Protein AF-A0A8I1U9T9-F1 (afdb_monomer_lite)

pLDDT: mean 86.19, std 15.02, range [46.09, 98.25]

Foldseek 3Di:
DPDPVVVVVVVVVVPPCDPDLEDFQQAPVGANFQVLLVVLLVCLVPDVSSVVHNCVVVVVLLVVLVCQQCDDDPVRHRPKDFQAQFDDDSVNLNVQSCVVCVDPVCRSHHHSSVSNSVCRCVVRVMD

Secondary structure (DSSP, 8-state):
---SSTHHHHHHTGGG------PPP-STTSPPBHHHHHHHHHHTTT-HHHHHHHHHHHHHHHHHHHHHHH-B-TTS-BS---SS-----HHHHHHHHHHH---GGGTTTSBHHHHHHHHHHHHTT--

Radius of gyration: 20.07 Å; chains: 1; bounding box: 54×48×48 Å

Structure (mmCIF, N/CA/C/O backbone):
data_AF-A0A8I1U9T9-F1
#
_entry.id   AF-A0A8I1U9T9-F1
#
loop_
_atom_site.group_PDB
_atom_site.id
_atom_site.type_symbol
_atom_site.label_atom_id
_atom_site.label_alt_id
_atom_site.label_comp_id
_atom_site.label_asym_id
_atom_site.label_entity_id
_atom_site.label_seq_id
_atom_site.pdbx_PDB_ins_code
_atom_site.Cartn_x
_atom_site.Cartn_y
_atom_site.Cartn_z
_atom_site.occupancy
_atom_site.B_iso_or_equiv
_atom_site.auth_seq_id
_atom_site.auth_comp_id
_atom_site.auth_asym_id
_atom_site.auth_atom_id
_atom_site.pdbx_PDB_model_num
ATOM 1 N N . MET A 1 1 ? 35.744 37.380 29.964 1.00 46.09 1 MET A N 1
ATOM 2 C CA . MET A 1 1 ? 35.445 36.819 28.626 1.00 46.09 1 MET A CA 1
ATOM 3 C C . MET A 1 1 ? 34.848 35.416 28.764 1.00 46.09 1 MET A C 1
ATOM 5 O O . MET A 1 1 ? 35.595 34.499 29.072 1.00 46.09 1 MET A O 1
ATOM 9 N N . PRO A 1 2 ? 33.528 35.229 28.567 1.00 48.94 2 PRO A N 1
ATOM 10 C CA . PRO A 1 2 ? 33.004 33.907 28.221 1.00 48.94 2 PRO A CA 1
ATOM 11 C C . PRO A 1 2 ? 31.900 34.029 27.154 1.00 48.94 2 PRO A C 1
ATOM 13 O O . PRO A 1 2 ? 30.731 34.199 27.472 1.00 48.94 2 PRO A O 1
ATOM 16 N N . ARG A 1 3 ? 32.255 33.994 25.866 1.00 52.84 3 ARG A N 1
ATOM 17 C CA . ARG A 1 3 ? 31.268 33.916 24.762 1.00 52.84 3 ARG A CA 1
ATOM 18 C C . ARG A 1 3 ? 31.583 32.837 23.723 1.00 52.84 3 ARG A C 1
ATOM 20 O O . ARG A 1 3 ? 30.849 32.687 22.761 1.00 52.84 3 ARG A O 1
ATOM 27 N N . ILE A 1 4 ? 32.649 32.061 23.923 1.00 55.75 4 ILE A N 1
ATOM 28 C CA . ILE A 1 4 ? 33.193 31.174 22.880 1.00 55.75 4 ILE A CA 1
ATOM 29 C C . ILE A 1 4 ? 32.633 29.741 22.988 1.00 55.75 4 ILE A C 1
ATOM 31 O O . ILE A 1 4 ? 32.623 29.009 22.006 1.00 55.75 4 ILE A O 1
ATOM 35 N N . ARG A 1 5 ? 32.094 29.334 24.149 1.00 52.41 5 ARG A N 1
ATOM 36 C CA . ARG A 1 5 ? 31.598 27.956 24.345 1.00 52.41 5 ARG A CA 1
ATOM 37 C C . ARG A 1 5 ? 30.196 27.686 23.779 1.00 52.41 5 ARG A C 1
ATOM 39 O O . ARG A 1 5 ? 29.921 26.542 23.442 1.00 52.41 5 ARG A O 1
ATOM 46 N N . SER A 1 6 ? 29.337 28.697 23.610 1.00 50.97 6 SER A N 1
ATOM 47 C CA . SER A 1 6 ? 27.968 28.478 23.098 1.00 50.97 6 SER A CA 1
ATOM 48 C C . SER A 1 6 ? 27.892 28.273 21.580 1.00 50.97 6 SER A C 1
ATOM 50 O O . SER A 1 6 ? 26.919 27.700 21.099 1.00 50.97 6 SER A O 1
ATOM 52 N N . SER A 1 7 ? 28.909 28.686 20.815 1.00 53.31 7 SER A N 1
ATOM 53 C CA . SER A 1 7 ? 28.872 28.603 19.345 1.00 53.31 7 SER A CA 1
ATOM 54 C C . SER A 1 7 ? 29.157 27.203 18.792 1.00 53.31 7 SER A C 1
ATOM 56 O O . SER A 1 7 ? 28.804 26.916 17.653 1.00 53.31 7 SER A O 1
ATOM 58 N N . LEU A 1 8 ? 29.760 26.312 19.586 1.00 52.91 8 LEU A N 1
ATOM 59 C CA . LEU A 1 8 ? 30.073 24.943 19.153 1.00 52.91 8 LEU A CA 1
ATOM 60 C C . LEU A 1 8 ? 28.849 24.017 19.173 1.00 52.91 8 LEU A C 1
ATOM 62 O O . LEU A 1 8 ? 28.788 23.073 18.393 1.00 52.91 8 LEU A O 1
ATOM 66 N N . ILE A 1 9 ? 27.850 24.305 20.012 1.00 54.91 9 ILE A N 1
ATOM 67 C CA . ILE A 1 9 ? 26.630 23.488 20.110 1.00 54.91 9 ILE A CA 1
ATOM 68 C C . ILE A 1 9 ? 25.702 23.750 18.912 1.00 54.91 9 ILE A C 1
ATOM 70 O O . ILE A 1 9 ? 25.072 22.825 18.408 1.00 54.91 9 ILE A O 1
ATOM 74 N N . ALA A 1 10 ? 25.671 24.982 18.393 1.00 54.22 10 ALA A N 1
ATOM 75 C CA . ALA A 1 10 ? 24.832 25.343 17.249 1.00 54.22 10 ALA A CA 1
ATOM 76 C C . ALA A 1 10 ? 25.315 24.736 15.914 1.00 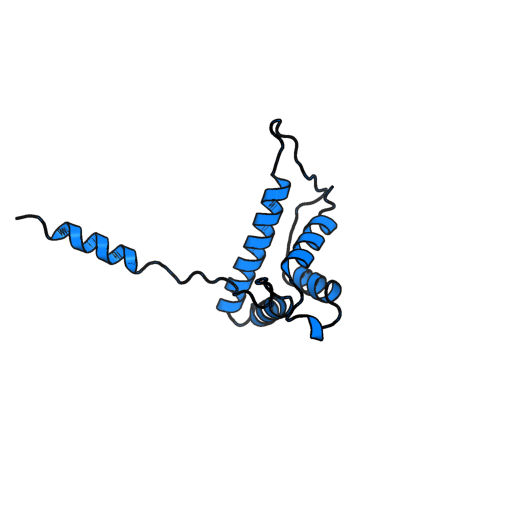54.22 10 ALA A C 1
ATOM 78 O O . ALA A 1 10 ? 24.497 24.472 15.038 1.00 54.22 10 ALA A O 1
ATOM 79 N N . LEU A 1 11 ? 26.620 24.470 15.758 1.00 52.38 11 LEU A N 1
ATOM 80 C CA . LEU A 1 11 ? 27.174 23.898 14.521 1.00 52.38 11 LEU A CA 1
ATOM 81 C C . LEU A 1 11 ? 26.954 22.376 14.400 1.00 52.38 11 LEU A C 1
ATOM 83 O O . LEU A 1 11 ? 26.896 21.853 13.292 1.00 52.38 11 LEU A O 1
ATOM 87 N N . LEU A 1 12 ? 26.799 21.667 15.524 1.00 53.19 12 LEU A N 1
ATOM 88 C CA . LEU A 1 12 ? 26.595 20.210 15.560 1.00 53.19 12 LEU A CA 1
ATOM 89 C C . LEU A 1 12 ? 25.162 19.774 15.200 1.00 53.19 12 LEU A C 1
ATOM 91 O O . LEU A 1 12 ? 24.955 18.622 14.829 1.00 53.19 12 LEU A O 1
ATOM 95 N N . LEU A 1 13 ? 24.179 20.679 15.255 1.00 53.03 13 LEU A N 1
ATOM 96 C CA . LEU A 1 13 ? 22.770 20.376 14.958 1.00 53.03 13 LEU A CA 1
ATOM 97 C C . LEU A 1 13 ? 22.443 20.321 13.454 1.00 53.03 13 LEU A C 1
ATOM 99 O O . LEU A 1 13 ? 21.431 19.740 13.076 1.00 53.03 13 LEU A O 1
ATOM 103 N N . ILE A 1 14 ? 23.292 20.880 12.586 1.00 55.22 14 ILE A N 1
ATOM 104 C CA . ILE A 1 14 ? 23.033 20.950 11.134 1.00 55.22 14 ILE A CA 1
ATOM 105 C C . ILE A 1 14 ? 23.423 19.635 10.420 1.00 55.22 14 ILE A C 1
ATOM 107 O O . ILE A 1 14 ? 22.940 19.353 9.328 1.00 55.22 14 ILE A O 1
ATOM 111 N N . ALA A 1 15 ? 24.245 18.785 11.044 1.00 52.00 15 ALA A N 1
ATOM 112 C CA . ALA A 1 15 ? 24.808 17.587 10.411 1.00 52.00 15 ALA A CA 1
ATOM 113 C C . ALA A 1 15 ? 23.990 16.291 10.603 1.00 52.00 15 ALA A C 1
ATOM 115 O O . ALA A 1 15 ? 24.406 15.241 10.119 1.00 52.00 15 ALA A O 1
ATOM 116 N N . ALA A 1 16 ? 22.847 16.333 11.300 1.00 52.88 16 ALA A N 1
ATOM 117 C CA . ALA A 1 16 ? 22.083 15.130 11.661 1.00 52.88 16 ALA A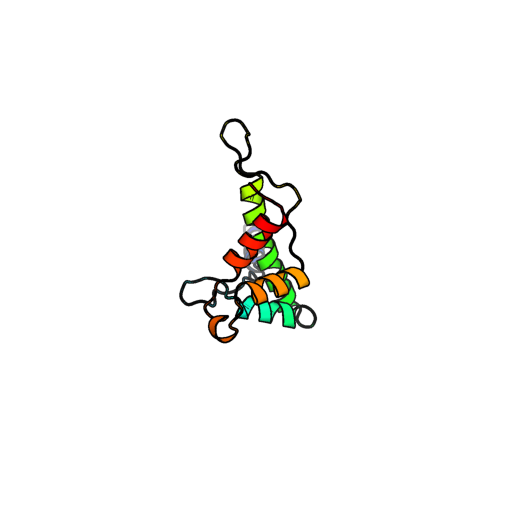 CA 1
ATOM 118 C C . ALA A 1 16 ? 20.771 14.931 10.880 1.00 52.88 16 ALA A C 1
ATOM 120 O O . ALA A 1 16 ? 20.011 14.014 11.191 1.00 52.88 16 ALA A O 1
ATOM 121 N N . ALA A 1 17 ? 20.488 15.742 9.856 1.00 52.28 17 ALA A N 1
ATOM 122 C CA . ALA A 1 17 ? 19.392 15.448 8.937 1.00 52.28 17 ALA A CA 1
ATOM 123 C C . ALA A 1 17 ? 19.850 14.360 7.956 1.00 52.28 17 ALA A C 1
ATOM 125 O O . ALA A 1 17 ? 20.315 14.653 6.855 1.00 52.28 17 ALA A O 1
ATOM 126 N N . ALA A 1 18 ? 19.762 13.092 8.370 1.00 57.47 18 ALA A N 1
ATOM 127 C CA . ALA A 1 18 ? 19.818 11.991 7.415 1.00 57.47 18 ALA A CA 1
ATOM 128 C C . ALA A 1 18 ? 18.782 12.274 6.309 1.00 57.47 18 ALA A C 1
ATOM 130 O O . ALA A 1 18 ? 17.665 12.692 6.636 1.00 57.47 18 ALA A O 1
ATOM 131 N N . PRO A 1 19 ? 19.128 12.110 5.019 1.00 58.59 19 PRO A N 1
ATOM 132 C CA . PRO A 1 19 ? 18.178 12.352 3.945 1.00 58.59 19 PRO A CA 1
ATOM 133 C C . PRO A 1 19 ? 16.943 11.484 4.189 1.00 58.59 19 PRO A C 1
ATOM 135 O O . PRO A 1 19 ? 17.056 10.270 4.361 1.00 58.59 19 PRO A O 1
ATOM 138 N N . ALA A 1 20 ? 15.770 12.115 4.247 1.00 62.34 20 ALA A N 1
ATOM 139 C CA . ALA A 1 20 ? 14.516 11.388 4.335 1.00 62.34 20 ALA A CA 1
ATOM 140 C C . ALA A 1 20 ? 14.406 10.492 3.092 1.00 62.34 20 ALA A C 1
ATOM 142 O O . ALA A 1 20 ? 14.332 10.987 1.967 1.00 62.34 20 ALA A O 1
ATOM 143 N N . ILE A 1 21 ? 14.448 9.173 3.289 1.00 65.50 21 ILE A N 1
ATOM 144 C CA . ILE A 1 21 ? 14.282 8.205 2.205 1.00 65.50 21 ILE A CA 1
ATOM 145 C C . ILE A 1 21 ? 12.780 8.126 1.929 1.00 65.50 21 ILE A C 1
ATOM 147 O O . ILE A 1 21 ? 12.048 7.413 2.610 1.00 65.50 21 ILE A O 1
ATOM 151 N N . ALA A 1 22 ? 12.314 8.919 0.969 1.00 71.75 22 ALA A N 1
ATOM 152 C CA . ALA A 1 22 ? 10.921 8.952 0.544 1.00 71.75 22 ALA A CA 1
ATOM 153 C C . ALA A 1 22 ? 10.818 8.568 -0.928 1.00 71.75 22 ALA A C 1
ATOM 155 O O . ALA A 1 22 ? 11.662 8.938 -1.748 1.00 71.75 22 ALA A O 1
ATOM 156 N N . ALA A 1 23 ? 9.783 7.802 -1.260 1.00 75.12 23 ALA A N 1
ATOM 157 C CA . ALA A 1 23 ? 9.552 7.394 -2.629 1.00 75.12 23 ALA A CA 1
ATOM 158 C C . ALA A 1 23 ? 9.130 8.656 -3.383 1.00 75.12 23 ALA A C 1
ATOM 160 O O . ALA A 1 23 ? 8.195 9.344 -2.972 1.00 75.12 23 ALA A O 1
ATOM 161 N N . THR A 1 24 ? 9.845 9.008 -4.448 1.00 80.50 24 THR A N 1
ATOM 162 C CA . THR A 1 24 ? 9.448 10.149 -5.273 1.00 80.50 24 THR A CA 1
ATOM 163 C C . THR A 1 24 ? 8.213 9.770 -6.078 1.00 80.50 24 THR A C 1
ATOM 165 O O . THR A 1 24 ? 8.193 8.664 -6.620 1.00 80.50 24 THR A O 1
ATOM 168 N N . PRO A 1 25 ? 7.203 10.649 -6.191 1.00 83.50 25 PRO A N 1
ATOM 169 C CA . PRO A 1 25 ? 6.100 10.457 -7.122 1.00 83.50 25 PRO A CA 1
ATOM 170 C C . PRO A 1 25 ? 6.575 10.045 -8.517 1.00 83.50 25 PRO A C 1
ATOM 172 O O . PRO A 1 25 ? 7.501 10.653 -9.049 1.00 83.50 25 PRO A O 1
ATOM 175 N N . SER A 1 26 ? 5.947 9.023 -9.100 1.00 92.31 26 SER A N 1
ATOM 176 C CA . SER A 1 26 ? 6.327 8.467 -10.411 1.00 92.31 26 SER A CA 1
ATOM 177 C C . SER A 1 26 ? 5.211 8.486 -11.450 1.00 92.31 26 SER A C 1
ATOM 179 O O . SER A 1 26 ? 5.485 8.254 -12.620 1.00 92.31 26 SER A O 1
ATOM 181 N N . THR A 1 27 ? 3.978 8.799 -11.051 1.00 95.50 27 THR A N 1
ATOM 182 C CA . THR A 1 27 ? 2.880 9.074 -11.992 1.00 95.50 27 THR A CA 1
ATOM 183 C C . THR A 1 27 ? 2.830 10.560 -12.353 1.00 95.50 27 THR A C 1
ATOM 185 O O . THR A 1 27 ? 3.202 11.424 -11.550 1.00 95.50 27 THR A O 1
ATOM 188 N N . SER A 1 28 ? 2.235 10.877 -13.502 1.00 93.94 28 SER A N 1
ATOM 189 C CA . SER A 1 28 ? 1.951 12.253 -13.949 1.00 93.94 28 SER A CA 1
ATOM 190 C C . SER A 1 28 ? 1.123 13.095 -12.962 1.00 93.94 28 SER A C 1
ATOM 192 O O . SER A 1 28 ? 1.144 14.324 -13.015 1.00 93.94 28 SER A O 1
ATOM 194 N N . LYS A 1 29 ? 0.403 12.451 -12.037 1.00 95.00 29 LYS A N 1
ATOM 195 C CA . LYS A 1 29 ? -0.471 13.092 -11.042 1.00 95.00 29 LYS A CA 1
ATOM 196 C C . LYS A 1 29 ? 0.144 13.177 -9.641 1.00 95.00 29 LYS A C 1
ATOM 198 O O . LYS A 1 29 ? -0.576 13.414 -8.671 1.00 95.00 29 LYS A O 1
ATOM 203 N N . GLY A 1 30 ? 1.445 12.931 -9.504 1.00 93.62 30 GLY A N 1
ATOM 204 C CA . GLY A 1 30 ? 2.131 13.068 -8.219 1.00 93.62 30 GLY A CA 1
ATOM 205 C C . GLY A 1 30 ? 1.890 11.912 -7.237 1.00 93.62 30 GLY A C 1
ATOM 206 O O . GLY A 1 30 ? 2.110 12.074 -6.042 1.00 93.62 30 GLY A O 1
ATOM 207 N N . GLN A 1 31 ? 1.467 10.739 -7.716 1.00 96.56 31 GLN A N 1
ATOM 208 C CA . GLN A 1 31 ? 1.353 9.511 -6.913 1.00 96.56 31 GLN A CA 1
ATOM 209 C C . GLN A 1 31 ? 2.520 8.547 -7.156 1.00 96.56 31 GLN A C 1
ATOM 211 O O . GLN A 1 31 ? 3.168 8.595 -8.205 1.00 96.56 31 GLN A O 1
ATOM 216 N N . ILE A 1 32 ? 2.734 7.630 -6.211 1.00 97.12 32 ILE A N 1
ATOM 217 C CA . ILE A 1 32 ? 3.598 6.456 -6.384 1.00 97.12 32 ILE A CA 1
ATOM 218 C C . ILE A 1 32 ? 2.894 5.445 -7.291 1.00 97.12 32 ILE A C 1
ATOM 220 O O . ILE A 1 32 ? 1.764 5.029 -7.012 1.00 97.12 32 ILE A O 1
ATOM 224 N N . SER A 1 33 ? 3.556 5.077 -8.383 1.00 98.19 33 SER A N 1
ATOM 225 C CA . SER A 1 33 ? 3.047 4.137 -9.377 1.00 98.19 33 SER A CA 1
ATOM 226 C C . SER A 1 33 ? 3.198 2.677 -8.942 1.00 98.19 33 SER A C 1
ATOM 228 O O . SER A 1 33 ? 4.050 2.342 -8.116 1.00 98.19 33 SER A O 1
ATOM 230 N N . VAL A 1 34 ? 2.403 1.788 -9.541 1.00 98.25 34 VAL A N 1
ATOM 231 C CA . VAL A 1 34 ? 2.552 0.331 -9.400 1.00 98.25 34 VAL A CA 1
ATOM 232 C C . VAL A 1 34 ? 3.966 -0.103 -9.787 1.00 98.25 34 VA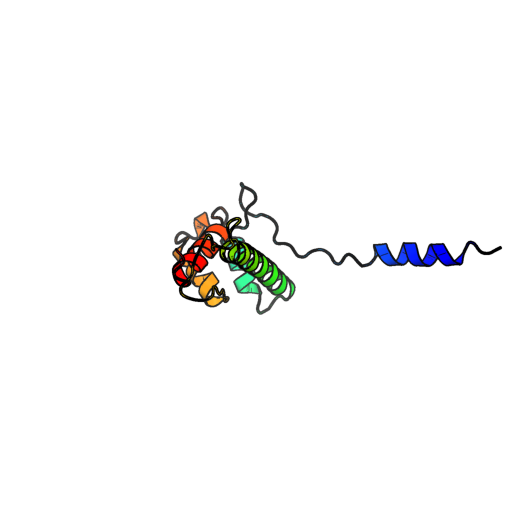L A C 1
ATOM 234 O O . VAL A 1 34 ? 4.581 -0.873 -9.053 1.00 98.25 34 VAL A O 1
ATOM 237 N N . ALA A 1 35 ? 4.504 0.426 -10.891 1.00 98.06 35 ALA A N 1
ATOM 238 C CA . ALA A 1 35 ? 5.838 0.070 -11.375 1.00 98.06 35 ALA A CA 1
ATOM 239 C C . ALA A 1 35 ? 6.922 0.334 -10.320 1.00 98.06 35 ALA A C 1
ATOM 241 O O . ALA A 1 35 ? 7.759 -0.528 -10.071 1.00 98.06 35 ALA A O 1
ATOM 242 N N . GLN A 1 36 ? 6.862 1.487 -9.650 1.00 97.44 36 GLN A N 1
ATOM 243 C CA . GLN A 1 36 ? 7.829 1.844 -8.614 1.00 97.44 36 GLN A CA 1
ATOM 244 C C . GLN A 1 36 ? 7.739 0.920 -7.393 1.00 97.44 36 GLN A C 1
ATOM 246 O O . GLN A 1 36 ? 8.767 0.522 -6.852 1.00 97.44 36 GLN A O 1
ATOM 251 N N . VAL A 1 37 ? 6.533 0.548 -6.948 1.00 97.56 37 VAL A N 1
ATOM 252 C CA . VAL A 1 37 ? 6.387 -0.375 -5.805 1.00 97.56 37 VAL A CA 1
ATOM 253 C C . VAL A 1 37 ? 6.872 -1.779 -6.156 1.00 97.56 37 VAL A C 1
ATOM 255 O O . VAL A 1 37 ? 7.550 -2.401 -5.341 1.00 97.56 37 VAL A O 1
ATOM 258 N N . MET A 1 38 ? 6.588 -2.252 -7.371 1.00 97.69 38 MET A N 1
ATOM 259 C CA . MET A 1 38 ? 7.091 -3.535 -7.868 1.00 97.69 38 MET A CA 1
ATOM 260 C C . MET A 1 38 ? 8.622 -3.542 -7.965 1.00 97.69 38 MET A C 1
ATOM 262 O O . MET A 1 38 ? 9.252 -4.480 -7.486 1.00 97.69 38 MET A O 1
ATOM 266 N N . GLU A 1 39 ? 9.237 -2.465 -8.464 1.00 96.62 39 GLU A N 1
ATOM 267 C CA . GLU A 1 39 ? 10.700 -2.332 -8.492 1.00 96.62 39 GLU A CA 1
ATOM 268 C C . GLU A 1 39 ? 11.305 -2.394 -7.079 1.00 96.62 39 GLU A C 1
ATOM 270 O O . GLU A 1 39 ? 12.284 -3.105 -6.839 1.00 96.62 39 GLU A O 1
ATOM 275 N N . MET A 1 40 ? 10.709 -1.677 -6.121 1.00 96.06 40 MET A N 1
ATOM 276 C CA . MET A 1 40 ? 11.160 -1.709 -4.730 1.00 96.06 40 MET A CA 1
ATOM 277 C C . MET A 1 40 ? 11.025 -3.110 -4.118 1.00 96.06 40 MET A C 1
ATOM 279 O O . MET A 1 40 ? 11.940 -3.554 -3.428 1.00 96.06 40 MET A O 1
ATOM 283 N N . LEU A 1 41 ? 9.926 -3.821 -4.392 1.00 96.38 41 LEU A N 1
ATOM 284 C CA . LEU A 1 41 ? 9.710 -5.209 -3.964 1.00 96.38 41 LEU A CA 1
ATOM 285 C C . LEU A 1 41 ? 10.757 -6.168 -4.527 1.00 96.38 41 LEU A C 1
ATOM 287 O O . LEU A 1 41 ? 11.242 -7.034 -3.800 1.00 96.38 41 LEU A O 1
ATOM 291 N N . ASP A 1 42 ? 11.096 -6.027 -5.806 1.00 96.69 42 ASP A N 1
ATOM 292 C CA . ASP A 1 42 ? 12.059 -6.899 -6.478 1.00 96.69 42 ASP A CA 1
ATOM 293 C C . ASP A 1 42 ? 13.482 -6.671 -5.954 1.00 96.69 42 ASP A C 1
ATOM 295 O O . ASP A 1 42 ? 14.261 -7.613 -5.810 1.00 96.69 42 ASP A O 1
ATOM 299 N N . ARG A 1 43 ? 13.811 -5.424 -5.599 1.00 96.69 43 ARG A N 1
ATOM 300 C CA . ARG A 1 43 ? 15.140 -5.042 -5.104 1.00 96.69 43 ARG A CA 1
ATOM 301 C C . ARG A 1 43 ? 15.301 -5.173 -3.591 1.00 96.69 43 ARG A C 1
ATOM 303 O O . ARG A 1 43 ? 16.436 -5.250 -3.130 1.00 96.69 43 ARG A O 1
ATOM 310 N N . ALA A 1 44 ? 14.220 -5.231 -2.810 1.00 94.62 44 ALA A N 1
ATOM 311 C CA . ALA A 1 44 ? 14.264 -5.153 -1.344 1.00 94.62 44 ALA A CA 1
ATOM 312 C C . ALA A 1 44 ? 15.174 -6.197 -0.669 1.00 94.62 44 ALA A C 1
ATOM 314 O O . ALA A 1 44 ? 15.749 -5.916 0.382 1.00 94.62 44 ALA A O 1
ATOM 315 N N . GLY A 1 45 ? 15.322 -7.389 -1.258 1.00 91.88 45 GLY A N 1
ATOM 316 C CA . GLY A 1 45 ? 16.178 -8.453 -0.716 1.00 91.88 45 GLY A CA 1
ATOM 317 C C . GLY A 1 45 ? 17.679 -8.247 -0.952 1.00 91.88 45 GLY A C 1
ATOM 318 O O . GLY A 1 45 ? 18.497 -8.793 -0.215 1.00 91.88 45 GLY A O 1
ATOM 319 N N . THR A 1 46 ? 18.051 -7.461 -1.963 1.00 95.75 46 THR A N 1
ATOM 320 C CA . THR A 1 46 ? 19.447 -7.272 -2.398 1.00 95.75 46 THR A CA 1
ATOM 321 C C . THR A 1 46 ? 19.938 -5.836 -2.243 1.00 95.75 46 THR A C 1
ATOM 323 O O . THR A 1 46 ? 21.141 -5.593 -2.204 1.00 95.75 46 THR A O 1
ATOM 326 N N . ASP A 1 47 ? 19.020 -4.880 -2.141 1.00 95.69 47 ASP A N 1
ATOM 327 C CA . ASP A 1 47 ? 19.282 -3.454 -2.017 1.00 95.69 47 ASP A CA 1
ATOM 328 C C . ASP A 1 47 ? 18.622 -2.919 -0.742 1.00 95.69 47 ASP A C 1
ATOM 330 O O . ASP A 1 47 ? 17.398 -2.789 -0.641 1.00 95.69 47 ASP A O 1
ATOM 334 N N . LYS A 1 48 ? 19.462 -2.579 0.242 1.00 93.06 48 LYS A N 1
ATOM 335 C CA . LYS A 1 48 ? 19.009 -2.056 1.537 1.00 93.06 48 LYS A CA 1
ATOM 336 C C . LYS A 1 48 ? 18.220 -0.757 1.396 1.00 93.06 48 LYS A C 1
ATOM 338 O O . LYS A 1 48 ? 17.280 -0.556 2.158 1.00 93.06 48 LYS A O 1
ATOM 343 N N . GLN A 1 49 ? 18.585 0.109 0.452 1.00 92.31 49 GLN A N 1
ATOM 344 C CA . GLN A 1 49 ? 17.899 1.380 0.251 1.00 92.31 49 GLN A CA 1
ATOM 345 C C . GLN A 1 49 ? 16.513 1.149 -0.353 1.00 92.31 49 GLN A C 1
ATOM 347 O O . GLN A 1 49 ? 15.543 1.728 0.130 1.00 92.31 49 GLN A O 1
ATOM 352 N N . ALA A 1 50 ? 16.400 0.262 -1.347 1.00 93.06 50 ALA A N 1
ATOM 353 C CA . ALA A 1 50 ? 15.103 -0.127 -1.903 1.00 93.06 50 ALA A CA 1
ATOM 354 C C . ALA A 1 50 ? 14.205 -0.775 -0.839 1.00 93.06 50 ALA A C 1
ATOM 356 O O . ALA A 1 50 ? 13.025 -0.444 -0.742 1.00 93.06 50 ALA A O 1
ATOM 357 N N . GLY A 1 51 ? 14.775 -1.635 0.012 1.00 93.56 51 GLY A N 1
ATOM 358 C CA . GLY A 1 51 ? 14.065 -2.237 1.138 1.00 93.56 51 GLY A CA 1
ATOM 359 C C . GLY A 1 51 ? 13.569 -1.197 2.145 1.00 93.56 51 GLY A C 1
ATOM 360 O O . GLY A 1 51 ? 12.389 -1.186 2.481 1.00 93.56 51 GLY A O 1
ATOM 361 N N . GLN A 1 52 ? 14.432 -0.280 2.591 1.00 93.62 52 GLN A N 1
ATOM 362 C CA . GLN A 1 52 ? 14.039 0.807 3.498 1.00 93.62 52 GLN A CA 1
ATOM 363 C C . GLN A 1 52 ? 12.953 1.697 2.891 1.00 93.62 52 GLN A C 1
ATOM 365 O O . GLN A 1 52 ? 12.018 2.085 3.589 1.00 93.62 52 GLN A O 1
ATOM 370 N N . LEU A 1 53 ? 13.049 1.981 1.592 1.00 93.56 53 LEU A N 1
ATOM 371 C CA . LEU A 1 53 ? 12.067 2.788 0.889 1.00 93.56 53 LEU A CA 1
ATOM 372 C C . LEU A 1 53 ? 10.712 2.085 0.773 1.00 93.56 53 LEU A C 1
ATOM 374 O O . LEU A 1 53 ? 9.678 2.707 1.018 1.00 93.56 53 LEU A O 1
ATOM 378 N N . LEU A 1 54 ? 10.717 0.784 0.478 1.00 94.56 54 LEU A N 1
ATOM 379 C CA . LEU A 1 54 ? 9.514 -0.040 0.495 1.00 94.56 54 LEU A CA 1
ATOM 380 C C . LEU A 1 54 ? 8.871 -0.050 1.884 1.00 94.56 54 LEU A C 1
ATOM 382 O O . LEU A 1 54 ? 7.669 0.169 1.999 1.00 94.56 54 LEU A O 1
ATOM 386 N N . TYR A 1 55 ? 9.666 -0.273 2.934 1.00 92.94 55 TYR A N 1
ATOM 387 C CA . TYR A 1 55 ? 9.189 -0.269 4.317 1.00 92.94 55 TYR A CA 1
ATOM 388 C C . TYR A 1 55 ? 8.573 1.075 4.702 1.00 92.94 55 TYR A C 1
ATOM 390 O O . TYR A 1 55 ? 7.489 1.098 5.276 1.00 92.94 55 TYR A O 1
ATOM 398 N N . ALA A 1 56 ? 9.224 2.188 4.361 1.00 93.12 56 ALA A N 1
ATOM 399 C CA . ALA A 1 56 ? 8.701 3.524 4.629 1.00 93.12 56 ALA A CA 1
ATOM 400 C C . ALA A 1 56 ? 7.386 3.780 3.877 1.00 93.12 56 ALA A C 1
ATOM 402 O O . ALA A 1 56 ? 6.423 4.272 4.463 1.00 93.12 56 ALA A O 1
ATOM 403 N N . TYR A 1 57 ? 7.318 3.400 2.597 1.00 94.25 57 TYR A N 1
ATOM 404 C CA . TYR A 1 57 ? 6.105 3.525 1.791 1.00 94.25 57 TYR A CA 1
ATOM 405 C C . TYR A 1 57 ? 4.947 2.696 2.367 1.00 94.25 57 TYR A C 1
ATOM 407 O O . TYR A 1 57 ? 3.873 3.238 2.626 1.00 94.25 57 TYR A O 1
ATOM 415 N N . LEU A 1 58 ? 5.162 1.400 2.614 1.00 94.38 58 LEU A N 1
ATOM 416 C CA . LEU A 1 58 ? 4.128 0.503 3.141 1.00 94.38 58 LEU A CA 1
ATOM 417 C C . LEU A 1 58 ? 3.727 0.862 4.575 1.00 94.38 58 LEU A C 1
ATOM 419 O O . LEU A 1 58 ? 2.544 0.797 4.901 1.00 94.38 58 LEU A O 1
ATOM 423 N N . GLY A 1 59 ? 4.683 1.285 5.405 1.00 91.88 59 GLY A N 1
ATOM 424 C CA . GLY A 1 59 ? 4.429 1.803 6.748 1.00 91.88 59 GLY A CA 1
ATOM 425 C C . GLY A 1 59 ? 3.528 3.033 6.711 1.00 91.88 59 GLY A C 1
ATOM 426 O O . GLY A 1 59 ? 2.490 3.042 7.362 1.00 91.88 59 GLY A O 1
ATOM 427 N N . GLY A 1 60 ? 3.841 4.017 5.862 1.00 91.94 60 GLY A N 1
ATOM 428 C CA . GLY A 1 60 ? 3.008 5.211 5.697 1.00 91.94 60 GLY A CA 1
ATOM 429 C C . GLY A 1 60 ? 1.593 4.901 5.194 1.00 91.94 60 GLY A C 1
ATOM 430 O O . GLY A 1 60 ? 0.623 5.478 5.690 1.00 91.94 60 GLY A O 1
ATOM 431 N N . VAL A 1 61 ? 1.448 3.961 4.250 1.00 93.19 61 VAL A N 1
ATOM 432 C CA . VAL A 1 61 ? 0.131 3.489 3.780 1.00 93.19 61 VAL A CA 1
ATOM 433 C C . VAL A 1 61 ? -0.642 2.809 4.913 1.00 93.19 61 VAL A C 1
ATOM 435 O O . VAL A 1 61 ? -1.808 3.135 5.138 1.00 93.19 61 VAL A O 1
ATOM 438 N N . GLY A 1 62 ? 0.002 1.891 5.636 1.00 90.69 62 GLY A N 1
ATOM 439 C CA . GLY A 1 62 ? -0.603 1.141 6.734 1.00 90.69 62 GLY A CA 1
ATOM 440 C C . GLY A 1 62 ? -1.023 2.028 7.906 1.00 90.69 62 GLY A C 1
ATOM 441 O O . GLY A 1 62 ? -2.148 1.905 8.385 1.00 90.69 62 GLY A O 1
ATOM 442 N N . GLU A 1 63 ? -0.168 2.960 8.329 1.00 89.25 63 GLU A N 1
ATOM 443 C CA . GLU A 1 63 ? -0.475 3.916 9.399 1.00 89.25 63 GLU A CA 1
ATOM 444 C C . GLU A 1 63 ? -1.619 4.849 9.006 1.00 89.25 63 GLU A C 1
ATOM 446 O O . GLU A 1 63 ? -2.558 5.025 9.780 1.00 89.25 63 GLU A O 1
ATOM 451 N N . SER A 1 64 ? -1.600 5.387 7.782 1.00 89.94 64 SER A N 1
ATOM 452 C CA . SER A 1 64 ? -2.674 6.261 7.293 1.00 89.94 64 SER A CA 1
ATOM 453 C C . SER A 1 64 ? -4.016 5.527 7.224 1.00 89.94 64 SER A C 1
ATOM 455 O O . SER A 1 64 ? -5.042 6.071 7.631 1.00 89.94 64 SER A O 1
ATOM 457 N N . ALA A 1 65 ? -4.019 4.272 6.762 1.00 87.75 65 ALA A N 1
ATOM 458 C CA . ALA A 1 65 ? -5.212 3.430 6.794 1.00 87.75 65 ALA A CA 1
ATOM 459 C C . ALA A 1 65 ? -5.657 3.140 8.239 1.00 87.75 65 ALA A C 1
ATOM 461 O O . ALA A 1 65 ? -6.846 3.204 8.543 1.00 87.75 65 ALA A O 1
ATOM 462 N N . GLY A 1 66 ? -4.718 2.867 9.149 1.00 84.62 66 GLY A N 1
ATOM 463 C CA . GLY A 1 66 ? -4.993 2.629 10.567 1.00 84.62 66 GLY A CA 1
ATOM 464 C C . GLY A 1 66 ? -5.596 3.84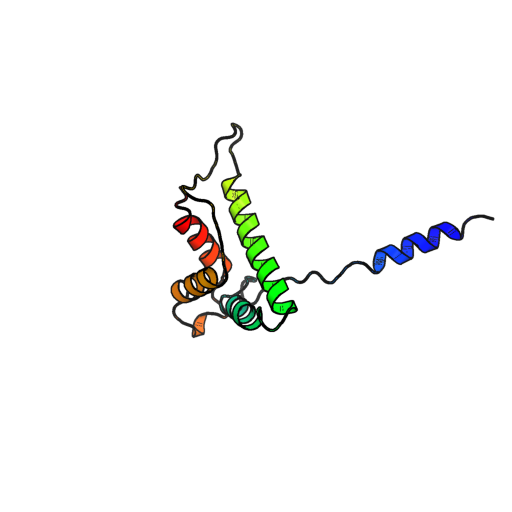1 11.284 1.00 84.62 66 GLY A C 1
ATOM 465 O O . GLY A 1 66 ? -6.503 3.677 12.098 1.00 84.62 66 GLY A O 1
ATOM 466 N N . VAL A 1 67 ? -5.168 5.060 10.937 1.00 86.75 67 VAL A N 1
ATOM 467 C CA . VAL A 1 67 ? -5.774 6.303 11.444 1.00 86.75 67 VAL A CA 1
ATOM 468 C C . VAL A 1 67 ? -7.258 6.371 11.086 1.00 86.75 67 VAL A C 1
ATOM 470 O O . VAL A 1 67 ? -8.059 6.738 11.940 1.00 86.75 67 VAL A O 1
ATOM 473 N N . LEU A 1 68 ? -7.647 5.969 9.872 1.00 79.75 68 LEU A N 1
ATOM 474 C CA . LEU A 1 68 ? -9.058 5.947 9.467 1.00 79.75 68 LEU A CA 1
ATOM 475 C C . LEU A 1 68 ? -9.889 4.947 10.284 1.00 79.75 68 LEU A C 1
ATOM 477 O O . LEU A 1 68 ? -11.054 5.220 10.560 1.00 79.75 68 LEU A O 1
ATOM 481 N N . LEU A 1 69 ? -9.300 3.823 10.706 1.00 80.75 69 LEU A N 1
ATOM 482 C CA . LEU A 1 69 ? -9.989 2.841 11.553 1.00 80.75 69 LEU A CA 1
ATOM 483 C C . LEU A 1 69 ? -10.164 3.313 12.994 1.00 80.75 69 LEU A C 1
ATOM 485 O O . LEU A 1 69 ? -11.176 3.023 13.626 1.00 80.75 69 LEU A O 1
ATOM 489 N N . ASN A 1 70 ? -9.176 4.039 13.510 1.00 84.06 70 ASN A N 1
ATOM 490 C CA . ASN A 1 70 ? -9.216 4.574 14.867 1.00 84.06 70 ASN A CA 1
ATOM 491 C C . ASN A 1 70 ? -9.941 5.921 14.950 1.00 84.06 70 ASN A C 1
ATOM 493 O O . ASN A 1 70 ? -10.159 6.431 16.048 1.00 84.06 70 ASN A O 1
ATOM 497 N N . ALA A 1 71 ? -10.303 6.514 13.812 1.00 88.62 71 ALA A N 1
ATOM 498 C CA . ALA A 1 71 ? -11.067 7.744 13.783 1.00 88.62 71 ALA A CA 1
ATOM 499 C C . ALA A 1 71 ? -12.482 7.492 14.321 1.00 88.62 71 ALA A C 1
ATOM 501 O O . ALA A 1 71 ? -13.201 6.593 13.873 1.00 88.62 71 ALA A O 1
ATOM 502 N N . THR A 1 72 ? -12.895 8.332 15.266 1.00 92.31 72 THR A N 1
ATOM 503 C CA . THR A 1 72 ? -14.220 8.280 15.879 1.00 92.31 72 THR A CA 1
ATOM 504 C C . THR A 1 72 ? -14.963 9.595 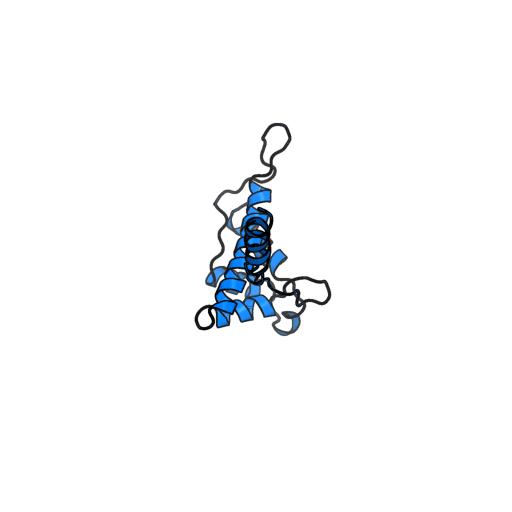15.705 1.00 92.31 72 THR A C 1
ATOM 506 O O . THR A 1 72 ? -14.360 10.658 15.535 1.00 92.31 72 THR A O 1
ATOM 509 N N . ASP A 1 73 ? -16.286 9.542 15.807 1.00 91.88 73 ASP A N 1
ATOM 510 C CA . ASP A 1 73 ? -17.087 10.744 16.004 1.00 91.88 73 ASP A CA 1
ATOM 511 C C . ASP A 1 73 ? -16.831 11.385 17.384 1.00 91.88 73 ASP A C 1
ATOM 513 O O . ASP A 1 73 ? -16.078 10.873 18.220 1.00 91.88 73 ASP A O 1
ATOM 517 N N . ALA A 1 74 ? -17.485 12.521 17.644 1.00 94.50 74 ALA A N 1
ATOM 518 C CA . ALA A 1 74 ? -17.367 13.251 18.909 1.00 94.50 74 ALA A CA 1
ATOM 519 C C . ALA A 1 74 ? -17.847 12.458 20.145 1.00 94.50 74 ALA A C 1
ATOM 521 O O . ALA A 1 74 ? -17.604 12.880 21.273 1.00 94.50 74 ALA A O 1
ATOM 522 N N . LYS A 1 75 ? -18.546 11.332 19.950 1.00 94.69 75 LYS A N 1
ATOM 523 C CA . LYS A 1 75 ? -19.041 10.439 21.007 1.00 94.69 75 LYS A CA 1
ATOM 524 C C . LYS A 1 75 ? -18.182 9.179 21.151 1.00 94.69 75 LYS A C 1
ATOM 526 O O . LYS A 1 75 ? -18.535 8.302 21.935 1.00 94.69 75 LYS A O 1
ATOM 531 N N . GLY A 1 76 ? -17.076 9.076 20.411 1.00 92.25 76 GLY A N 1
ATOM 532 C CA . GLY A 1 76 ? -16.184 7.920 20.445 1.00 92.25 76 GLY A CA 1
ATOM 533 C C . GLY A 1 76 ? -16.675 6.727 19.622 1.00 92.25 76 GLY A C 1
ATOM 534 O O . GLY A 1 76 ? -16.126 5.636 19.764 1.00 92.25 76 GLY A O 1
ATOM 535 N N . LYS A 1 77 ? -17.690 6.890 18.761 1.00 91.88 77 LYS A N 1
ATOM 536 C CA . LYS A 1 77 ? -18.122 5.816 17.859 1.00 91.88 77 LYS A CA 1
ATOM 537 C C . LYS A 1 77 ? -17.163 5.735 16.661 1.00 91.88 77 LYS A C 1
ATOM 539 O O . LYS A 1 77 ? -16.991 6.753 15.990 1.00 91.88 77 LYS A O 1
ATOM 544 N N . PRO A 1 78 ? -16.580 4.563 16.348 1.00 91.00 78 PRO A N 1
ATOM 545 C CA . PRO A 1 78 ? -15.728 4.396 15.171 1.00 91.00 78 PRO A CA 1
ATOM 546 C C . PRO A 1 78 ? -16.467 4.725 13.871 1.00 91.00 78 PRO A C 1
ATOM 548 O O . PRO A 1 78 ? -17.633 4.349 13.711 1.00 91.00 78 PRO A O 1
ATOM 551 N N . TYR A 1 79 ? -15.785 5.397 12.939 1.00 89.00 79 TYR A N 1
ATOM 552 C CA . TYR A 1 79 ? -16.312 5.616 11.585 1.00 89.00 79 TYR A CA 1
ATOM 553 C C . TYR A 1 79 ? -16.280 4.349 10.734 1.00 89.00 79 TYR A C 1
ATOM 555 O O . TYR A 1 79 ? -17.141 4.179 9.877 1.00 89.00 79 TYR A O 1
ATOM 563 N N . VAL A 1 80 ? -15.297 3.480 10.974 1.00 89.44 80 VAL A N 1
ATOM 564 C CA . VAL A 1 80 ? -15.108 2.219 10.259 1.00 89.44 80 VAL A CA 1
ATOM 565 C C . VAL A 1 80 ? -14.909 1.112 11.282 1.00 89.44 80 VAL A C 1
ATOM 567 O O . VAL A 1 80 ? -14.191 1.277 12.267 1.00 89.44 80 VAL A O 1
ATOM 570 N N . THR A 1 81 ? -15.533 -0.034 11.044 1.00 89.94 81 THR A N 1
ATOM 571 C CA . THR A 1 81 ? -15.339 -1.242 11.852 1.00 89.94 81 THR A CA 1
ATOM 572 C C . THR A 1 81 ? -14.825 -2.367 10.976 1.00 89.94 81 THR A C 1
ATOM 574 O O . THR A 1 81 ? -15.401 -2.638 9.929 1.00 89.94 81 THR A O 1
ATOM 577 N N . CYS A 1 82 ? -13.753 -3.040 11.391 1.00 92.12 82 CYS A N 1
ATOM 578 C CA . CYS A 1 82 ? -13.176 -4.159 10.647 1.00 92.12 82 CYS A CA 1
ATOM 579 C C . CYS A 1 82 ? -13.286 -5.456 11.439 1.00 92.12 82 CYS A C 1
ATOM 581 O O . CYS A 1 82 ? -13.161 -5.473 12.661 1.00 92.12 82 CYS A O 1
ATOM 583 N N . SER A 1 83 ? -13.503 -6.556 10.723 1.00 93.19 83 SER A N 1
ATOM 584 C CA . SER A 1 83 ? -13.643 -7.889 11.317 1.00 93.19 83 SER A CA 1
ATOM 585 C C . SER A 1 83 ? -12.290 -8.506 11.689 1.00 93.19 83 SER A C 1
ATOM 587 O O . SER A 1 83 ? -12.233 -9.455 12.470 1.00 93.19 83 SER A O 1
ATOM 589 N N . LYS A 1 84 ? -11.201 -8.008 11.092 1.00 90.62 84 LYS A N 1
ATOM 590 C CA . LYS A 1 84 ? -9.824 -8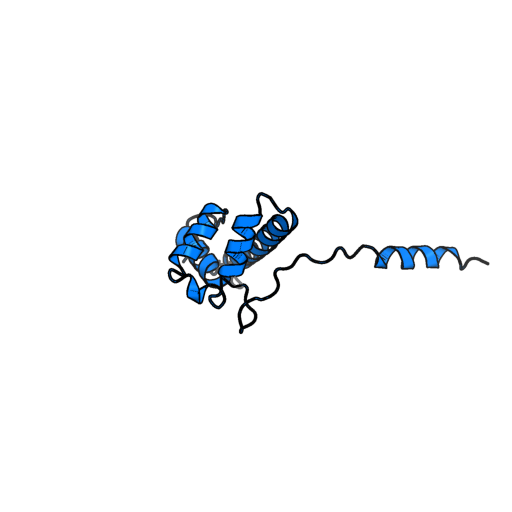.470 11.293 1.00 90.62 84 LYS A CA 1
ATOM 591 C C . LYS A 1 84 ? -8.864 -7.273 11.300 1.00 90.62 84 LYS A C 1
ATOM 593 O O . LYS A 1 84 ? -9.194 -6.243 10.711 1.00 90.62 84 LYS A O 1
ATOM 598 N N . PRO A 1 85 ? -7.672 -7.401 11.907 1.00 87.25 85 PRO A N 1
ATOM 599 C CA . PRO A 1 85 ? -6.607 -6.421 11.729 1.00 87.25 85 PRO A CA 1
ATOM 600 C C . PRO A 1 85 ? -6.208 -6.287 10.254 1.00 87.25 85 PRO A C 1
ATOM 602 O O . PRO A 1 85 ? -6.208 -7.268 9.510 1.00 87.25 85 PRO A O 1
ATOM 605 N N . MET A 1 86 ? -5.833 -5.075 9.849 1.00 87.25 86 MET A N 1
ATOM 606 C CA . MET A 1 86 ? -5.198 -4.826 8.555 1.00 87.25 86 MET A CA 1
ATOM 607 C C . MET A 1 86 ? -3.728 -5.251 8.597 1.00 87.25 86 MET A C 1
ATOM 609 O O . MET A 1 86 ? -3.047 -5.043 9.600 1.00 87.25 86 MET A O 1
ATOM 613 N N . GLY A 1 87 ? -3.229 -5.804 7.495 1.00 85.88 87 GLY A N 1
ATOM 614 C CA . GLY A 1 87 ? -1.829 -6.184 7.356 1.00 85.88 87 GLY A CA 1
ATOM 615 C C . GLY A 1 87 ? -1.407 -6.210 5.894 1.00 85.88 87 GLY A C 1
ATOM 616 O O . GLY A 1 87 ? -2.186 -6.604 5.028 1.00 85.88 87 GLY A O 1
ATOM 617 N N . LEU A 1 88 ? -0.175 -5.777 5.636 1.00 85.00 88 LEU A N 1
ATOM 618 C CA . LEU A 1 88 ? 0.491 -5.898 4.345 1.00 85.00 88 LEU A CA 1
ATOM 619 C C . LEU A 1 88 ? 1.790 -6.672 4.545 1.00 85.00 88 LEU A C 1
ATOM 621 O O . LEU A 1 88 ? 2.583 -6.342 5.425 1.00 85.00 88 LEU A O 1
ATOM 625 N N . ASP A 1 89 ? 2.019 -7.662 3.693 1.00 88.19 89 ASP A N 1
ATOM 626 C CA . ASP A 1 89 ? 3.324 -8.283 3.501 1.00 88.19 89 ASP A CA 1
ATOM 627 C C . ASP A 1 89 ? 3.725 -8.199 2.022 1.00 88.19 89 ASP A C 1
ATOM 629 O O . ASP A 1 89 ? 2.917 -7.854 1.157 1.00 88.19 89 ASP A O 1
ATOM 633 N N . ALA A 1 90 ? 4.990 -8.484 1.721 1.00 88.00 90 ALA A N 1
ATOM 634 C CA . ALA A 1 90 ? 5.527 -8.334 0.372 1.00 88.00 90 ALA A CA 1
ATOM 635 C C . ALA A 1 90 ? 4.831 -9.228 -0.674 1.00 88.00 90 ALA A C 1
ATOM 637 O O . ALA A 1 90 ? 4.715 -8.824 -1.833 1.00 88.00 90 ALA A O 1
ATOM 638 N N . GLY A 1 91 ? 4.372 -10.423 -0.285 1.00 91.62 91 GLY A N 1
ATOM 639 C CA . GLY A 1 91 ? 3.637 -11.327 -1.169 1.00 91.62 91 GLY A CA 1
ATOM 640 C C . GLY A 1 91 ? 2.259 -10.763 -1.487 1.00 91.62 91 GLY A C 1
ATOM 641 O O . GLY A 1 91 ? 1.925 -10.567 -2.654 1.00 91.62 91 GLY A O 1
ATOM 642 N N . LEU A 1 92 ? 1.517 -10.375 -0.449 1.00 92.94 92 LEU A N 1
ATOM 643 C CA . LEU A 1 92 ? 0.202 -9.765 -0.593 1.00 92.94 92 LEU A CA 1
ATOM 644 C C . LEU A 1 92 ? 0.248 -8.467 -1.412 1.00 92.94 92 LEU A C 1
ATOM 646 O O . LEU A 1 92 ? -0.601 -8.258 -2.273 1.00 92.94 92 LEU A O 1
ATOM 650 N N . VAL A 1 93 ? 1.234 -7.595 -1.176 1.00 96.56 93 VAL A N 1
ATOM 651 C CA . VAL A 1 93 ? 1.404 -6.354 -1.954 1.00 96.56 93 VAL A CA 1
ATOM 652 C C . VAL A 1 93 ? 1.616 -6.689 -3.430 1.00 96.56 93 VAL A C 1
ATOM 654 O O . VAL A 1 93 ? 0.944 -6.108 -4.281 1.00 96.56 93 VAL A O 1
ATOM 657 N N . ARG A 1 94 ? 2.497 -7.647 -3.748 1.00 96.81 94 ARG A N 1
ATOM 658 C CA . ARG A 1 94 ? 2.735 -8.075 -5.134 1.00 96.81 94 ARG A CA 1
ATOM 659 C C . ARG A 1 94 ? 1.450 -8.592 -5.791 1.00 96.81 94 ARG A C 1
ATOM 661 O O . ARG A 1 94 ? 1.133 -8.174 -6.908 1.00 96.81 94 ARG A O 1
ATOM 668 N N . ASP A 1 95 ? 0.690 -9.431 -5.096 1.00 96.69 95 ASP A N 1
ATOM 669 C CA . ASP A 1 95 ? -0.564 -9.994 -5.608 1.00 96.69 95 ASP A CA 1
ATOM 670 C C . ASP A 1 95 ? -1.632 -8.915 -5.826 1.00 96.69 95 ASP A C 1
ATOM 672 O O . ASP A 1 95 ? -2.275 -8.870 -6.876 1.00 96.69 95 ASP A O 1
ATOM 676 N N . VAL A 1 96 ? -1.807 -8.005 -4.864 1.00 97.06 96 VAL A N 1
ATOM 677 C CA . VAL A 1 96 ? -2.771 -6.900 -4.956 1.00 97.06 96 VAL A CA 1
ATOM 678 C C . VAL A 1 96 ? -2.456 -5.992 -6.136 1.00 97.06 96 VAL A C 1
ATOM 680 O O . VAL A 1 96 ? -3.361 -5.631 -6.886 1.00 97.06 96 VAL A O 1
ATOM 683 N N . LEU A 1 97 ? -1.188 -5.627 -6.324 1.00 97.69 97 LEU A N 1
ATOM 684 C CA . LEU A 1 97 ? -0.789 -4.749 -7.421 1.00 97.69 97 LEU A CA 1
ATOM 685 C C . LEU A 1 97 ? -0.932 -5.440 -8.782 1.00 97.69 97 LEU A C 1
ATOM 687 O O . LEU A 1 97 ? -1.451 -4.831 -9.716 1.00 97.69 97 LEU A O 1
ATOM 691 N N . THR A 1 98 ? -0.553 -6.717 -8.882 1.00 96.88 98 THR A N 1
ATOM 692 C CA . THR A 1 98 ? -0.678 -7.498 -10.125 1.00 96.88 98 THR A CA 1
ATOM 693 C C . THR A 1 98 ? -2.142 -7.684 -10.526 1.00 96.88 98 THR A C 1
ATOM 695 O O . THR A 1 98 ? -2.495 -7.508 -11.690 1.00 96.88 98 THR A O 1
ATOM 698 N N . ASN A 1 99 ? -3.019 -7.977 -9.562 1.00 95.75 99 ASN A N 1
ATOM 699 C CA . ASN A 1 99 ? -4.448 -8.158 -9.819 1.00 95.75 99 ASN A CA 1
ATOM 700 C C . ASN A 1 99 ? -5.186 -6.827 -10.034 1.00 95.75 99 ASN A C 1
ATOM 702 O O . ASN A 1 99 ? -6.096 -6.750 -10.856 1.00 95.75 99 ASN A O 1
ATOM 706 N N . GLY A 1 100 ? -4.803 -5.774 -9.305 1.00 94.50 100 GLY A N 1
ATOM 707 C CA . GLY A 1 100 ? -5.402 -4.441 -9.408 1.00 94.50 100 GLY A CA 1
ATOM 708 C C . GLY A 1 100 ? -4.972 -3.666 -10.656 1.00 94.50 100 GLY A C 1
ATOM 709 O O . GLY A 1 100 ? -5.681 -2.762 -11.095 1.00 94.50 100 GLY A O 1
ATOM 710 N N . ALA A 1 101 ? -3.839 -4.037 -11.253 1.00 96.12 101 ALA A N 1
ATOM 711 C CA . ALA A 1 101 ? -3.343 -3.501 -12.511 1.00 96.12 101 ALA A CA 1
ATOM 712 C C . ALA A 1 101 ? -2.897 -4.654 -13.431 1.00 96.12 101 ALA A C 1
ATOM 714 O O . ALA A 1 101 ? -1.707 -4.887 -13.596 1.00 96.12 101 ALA A O 1
ATOM 715 N N . PRO A 1 102 ? -3.810 -5.389 -14.083 1.00 93.94 102 PRO A N 1
ATOM 716 C CA . PRO A 1 102 ? -3.435 -6.575 -14.863 1.00 93.94 102 PRO A CA 1
ATOM 717 C C . PRO A 1 102 ? -2.613 -6.255 -16.126 1.00 93.94 102 PRO A C 1
ATOM 719 O O . PRO A 1 102 ? -1.933 -7.123 -16.670 1.00 93.94 102 PRO A O 1
ATOM 722 N N . ASN A 1 103 ? -2.654 -5.011 -16.613 1.00 94.81 103 ASN A N 1
ATOM 723 C CA . ASN A 1 103 ? -1.876 -4.569 -17.768 1.00 94.81 103 ASN A CA 1
ATOM 724 C C . ASN A 1 103 ? -0.558 -3.913 -17.326 1.00 94.81 103 ASN A C 1
ATOM 726 O O . ASN A 1 103 ? -0.539 -2.745 -16.940 1.00 94.81 103 ASN A O 1
ATOM 730 N N . ASN A 1 104 ? 0.559 -4.626 -17.463 1.00 92.19 104 ASN A N 1
ATOM 731 C CA . ASN A 1 104 ? 1.887 -4.119 -17.094 1.00 92.19 104 ASN A CA 1
ATOM 732 C C . ASN A 1 104 ? 2.288 -2.812 -17.803 1.00 92.19 104 ASN A C 1
ATOM 734 O O . ASN A 1 104 ? 3.012 -1.998 -17.233 1.00 92.19 104 ASN A O 1
ATOM 738 N N . LYS A 1 105 ? 1.768 -2.547 -19.008 1.00 95.00 105 LYS A N 1
ATOM 739 C CA . LYS A 1 105 ? 2.057 -1.308 -19.746 1.00 95.00 105 LYS A CA 1
ATOM 740 C C . LYS A 1 105 ? 1.509 -0.062 -19.053 1.00 95.00 105 LYS A C 1
ATOM 742 O O . LYS A 1 105 ? 2.013 1.027 -19.302 1.00 95.00 105 LYS A O 1
ATOM 747 N N . SER A 1 106 ? 0.491 -0.198 -18.199 1.00 94.62 106 SER A N 1
ATOM 748 C CA . SER A 1 106 ? -0.084 0.931 -17.459 1.00 94.62 106 SER A CA 1
ATOM 749 C C . SER A 1 106 ? 0.535 1.124 -16.077 1.00 94.62 106 SER A C 1
ATOM 751 O O . SER A 1 106 ? 0.174 2.079 -15.388 1.00 94.62 106 SER A O 1
ATOM 753 N N . TRP A 1 107 ? 1.451 0.253 -15.643 1.00 96.88 107 TRP A N 1
ATOM 754 C CA . TRP A 1 107 ? 1.966 0.266 -14.271 1.00 96.88 107 TRP A CA 1
ATOM 755 C C . TRP A 1 107 ? 2.670 1.563 -13.891 1.00 96.88 107 TRP A C 1
ATOM 757 O O . TRP A 1 107 ? 2.578 1.955 -12.733 1.00 96.88 107 TRP A O 1
ATOM 767 N N . GLY A 1 108 ? 3.318 2.239 -14.844 1.00 97.38 108 GLY A N 1
ATOM 768 C CA . GLY A 1 108 ? 3.981 3.527 -14.608 1.00 97.38 108 GLY A CA 1
ATOM 769 C C . GLY A 1 108 ? 3.019 4.672 -14.271 1.00 97.38 108 GLY A C 1
ATOM 770 O O . GLY A 1 108 ? 3.394 5.589 -13.555 1.00 97.38 108 GLY A O 1
ATOM 771 N N . GLU A 1 109 ? 1.758 4.594 -14.707 1.00 97.12 109 GLU A N 1
ATOM 772 C CA . GLU A 1 109 ? 0.746 5.639 -14.470 1.00 97.12 109 GLU A CA 1
ATOM 773 C C . GLU A 1 109 ? -0.396 5.183 -13.548 1.00 97.12 109 GLU A C 1
ATOM 775 O O . GLU A 1 109 ? -1.251 5.977 -13.157 1.00 97.12 109 GLU A O 1
ATOM 780 N N . THR A 1 110 ? -0.424 3.904 -13.171 1.00 98.25 110 THR A N 1
ATOM 781 C CA . THR A 1 110 ? -1.419 3.375 -12.233 1.00 98.25 110 THR A CA 1
ATOM 782 C C . THR A 1 110 ? -0.948 3.641 -10.810 1.00 98.25 110 THR A C 1
ATOM 784 O O . THR A 1 110 ? 0.133 3.202 -10.433 1.00 98.25 110 THR A O 1
ATOM 787 N N . ALA A 1 111 ? -1.743 4.341 -10.003 1.00 98.00 111 ALA A N 1
ATOM 788 C CA . ALA A 1 111 ? -1.390 4.635 -8.617 1.00 98.00 111 ALA A CA 1
ATOM 789 C C . ALA A 1 111 ? -1.478 3.382 -7.731 1.00 98.00 111 ALA A C 1
ATOM 791 O O . ALA A 1 111 ? -2.513 2.716 -7.694 1.00 98.00 111 ALA A O 1
ATOM 792 N N . ALA A 1 112 ? -0.416 3.087 -6.979 1.00 97.88 112 ALA A N 1
ATOM 793 C CA . ALA A 1 112 ? -0.347 1.900 -6.126 1.00 97.88 112 ALA A CA 1
ATOM 794 C C . ALA A 1 112 ? -1.178 2.042 -4.840 1.00 97.88 112 ALA A C 1
ATOM 796 O O . ALA A 1 112 ? -1.886 1.116 -4.446 1.00 97.88 112 ALA A O 1
ATOM 797 N N . THR A 1 113 ? -1.141 3.216 -4.198 1.00 96.25 113 THR A N 1
ATOM 798 C CA . THR A 1 113 ? -1.761 3.422 -2.878 1.00 96.25 113 THR A CA 1
ATOM 799 C C . THR A 1 113 ? -3.264 3.114 -2.852 1.00 96.25 113 THR A C 1
ATOM 801 O O . THR A 1 113 ? -3.683 2.395 -1.946 1.00 96.25 113 THR A O 1
ATOM 804 N N . PRO A 1 114 ? -4.094 3.564 -3.817 1.00 95.44 114 PRO A N 1
ATOM 805 C CA . PRO A 1 114 ? -5.519 3.229 -3.816 1.00 95.44 114 PRO A CA 1
ATOM 806 C C . PRO A 1 114 ? -5.796 1.723 -3.915 1.00 95.44 114 PRO A C 1
ATOM 808 O O . PRO A 1 114 ? -6.716 1.235 -3.263 1.00 95.44 114 PRO A O 1
ATOM 811 N N . LEU A 1 115 ? -4.986 0.974 -4.677 1.00 96.94 115 LEU A N 1
ATOM 812 C CA . LEU A 1 115 ? -5.118 -0.484 -4.785 1.00 96.94 115 LEU A CA 1
ATOM 813 C C . LEU A 1 115 ? -4.811 -1.164 -3.444 1.00 96.94 115 LEU A C 1
ATOM 815 O O . LEU A 1 115 ? -5.572 -2.021 -2.996 1.00 96.94 115 LEU A O 1
ATOM 819 N N . LEU A 1 116 ? -3.733 -0.737 -2.778 1.00 96.56 116 LEU A N 1
ATOM 820 C CA . LEU A 1 116 ? -3.317 -1.278 -1.481 1.00 96.56 116 LEU A CA 1
ATOM 821 C C . LEU A 1 116 ? -4.312 -0.952 -0.367 1.00 96.56 116 LEU A C 1
ATOM 823 O O . LEU A 1 116 ? -4.673 -1.839 0.402 1.00 96.56 116 LEU A O 1
ATOM 827 N N . VAL A 1 117 ? -4.804 0.288 -0.298 1.00 93.75 117 VAL A N 1
ATOM 828 C CA . VAL A 1 117 ? -5.819 0.685 0.691 1.00 93.75 117 VAL A CA 1
ATOM 829 C C . VAL A 1 117 ? -7.122 -0.082 0.464 1.00 93.75 117 VAL A C 1
ATOM 831 O O . VAL A 1 117 ? -7.699 -0.594 1.419 1.00 93.75 117 VAL A O 1
ATOM 834 N N . ASN A 1 118 ? -7.562 -0.238 -0.789 1.00 92.69 118 ASN A N 1
ATOM 835 C CA . ASN A 1 118 ? -8.753 -1.030 -1.094 1.00 92.69 118 ASN A CA 1
ATOM 836 C C . ASN A 1 118 ? -8.600 -2.497 -0.662 1.00 92.69 118 ASN A C 1
ATOM 838 O O . ASN A 1 118 ? -9.529 -3.075 -0.093 1.00 92.69 118 ASN A O 1
ATOM 842 N N . ALA A 1 119 ? -7.428 -3.096 -0.894 1.00 92.69 119 ALA A N 1
ATOM 843 C CA . ALA A 1 119 ? -7.141 -4.453 -0.446 1.00 92.69 119 ALA A CA 1
ATOM 844 C C . ALA A 1 119 ? -7.134 -4.566 1.082 1.00 92.69 119 ALA A C 1
ATOM 846 O O . ALA A 1 119 ? -7.765 -5.473 1.616 1.00 92.69 119 ALA A O 1
ATOM 847 N N . LEU A 1 120 ? -6.496 -3.626 1.785 1.00 92.19 120 LEU A N 1
ATOM 848 C CA . LEU A 1 120 ? -6.495 -3.575 3.247 1.00 92.19 120 LEU A CA 1
ATOM 849 C C . LEU A 1 120 ? -7.917 -3.558 3.818 1.00 92.19 120 LEU A C 1
ATOM 851 O O . LEU A 1 120 ? -8.258 -4.405 4.641 1.00 92.19 120 LEU A O 1
ATOM 855 N N . VAL A 1 121 ? -8.757 -2.644 3.326 1.00 91.44 121 VAL A N 1
ATOM 856 C CA . VAL A 1 121 ? -10.160 -2.491 3.745 1.00 91.44 121 VAL A CA 1
ATOM 857 C C . VAL A 1 121 ? -10.966 -3.760 3.446 1.00 91.44 121 VAL A C 1
ATOM 859 O O . VAL A 1 121 ? -11.708 -4.248 4.302 1.00 91.44 121 VAL A O 1
ATOM 862 N N . SER A 1 122 ? -10.794 -4.332 2.252 1.00 91.62 122 SER A N 1
ATOM 863 C CA . SER A 1 122 ? -11.542 -5.517 1.815 1.00 91.62 122 SER A CA 1
ATOM 864 C C . SER A 1 122 ? -11.150 -6.774 2.597 1.00 91.62 122 SER A C 1
ATOM 866 O O . SER A 1 122 ? -12.016 -7.505 3.077 1.00 91.62 122 SER A O 1
ATOM 868 N N . LEU A 1 123 ? -9.849 -7.025 2.770 1.00 91.50 123 LEU A N 1
ATOM 869 C CA . LEU A 1 123 ? -9.327 -8.219 3.446 1.00 91.50 123 LEU A CA 1
ATOM 870 C C . LEU A 1 123 ? -9.579 -8.189 4.956 1.00 91.50 123 LEU A C 1
ATOM 872 O O . LEU A 1 123 ? -9.836 -9.232 5.565 1.00 91.50 123 LEU A O 1
ATOM 876 N N . ALA A 1 124 ? -9.564 -6.993 5.547 1.00 92.19 124 ALA A N 1
ATOM 877 C CA . ALA A 1 124 ? -9.943 -6.782 6.937 1.00 92.19 124 ALA A CA 1
ATOM 878 C C . ALA A 1 124 ? -11.468 -6.837 7.163 1.00 92.19 124 ALA A C 1
ATOM 880 O O . ALA A 1 124 ? -11.924 -6.886 8.309 1.00 92.19 124 ALA A O 1
ATOM 881 N N . GLY A 1 125 ? -12.270 -6.875 6.090 1.00 93.25 125 GLY A N 1
ATOM 882 C CA . GLY A 1 125 ? -13.729 -6.926 6.163 1.00 93.25 125 GLY A CA 1
ATOM 883 C C . GLY A 1 125 ? -14.310 -5.680 6.824 1.00 93.25 125 GLY A C 1
ATOM 884 O O . GLY A 1 125 ? -15.158 -5.803 7.711 1.00 93.25 125 GLY A O 1
ATOM 885 N N . CYS A 1 126 ? -13.789 -4.513 6.449 1.00 91.62 126 CYS A N 1
ATOM 886 C CA . CYS A 1 126 ? -14.194 -3.228 7.001 1.00 91.62 126 CYS A CA 1
ATOM 887 C C . CYS A 1 126 ? -15.559 -2.766 6.465 1.00 91.62 126 CYS A C 1
ATOM 889 O O . CYS A 1 126 ? -15.887 -3.012 5.302 1.00 91.62 126 CYS A O 1
ATOM 891 N N . ARG A 1 127 ? -16.348 -2.109 7.321 1.00 87.62 127 ARG A N 1
ATOM 892 C CA . ARG A 1 127 ? -17.674 -1.542 7.038 1.00 87.62 127 ARG A CA 1
ATOM 893 C C . ARG A 1 127 ? -17.870 -0.207 7.735 1.00 87.62 127 ARG A C 1
ATOM 895 O O . ARG A 1 127 ? -17.341 -0.064 8.865 1.00 87.62 127 ARG A O 1
#

Sequence (127 aa):
MPRIRSSLIALLLIAAAAPAIAATPSTSKGQISVAQVMEMLDRAGTDKQAGQLLYAYLGGVGESAGVLLNATDAKGKPYVTCSKPMGLDAGLVRDVLTNGAPNNKSWGETAATPLLVNALVSLAGCR